Protein AF-A0AB34YFP9-F1 (afdb_monomer)

Radius of gyration: 22.51 Å; Cα contacts (8 Å, |Δi|>4): 34; chains: 1; bounding box: 44×33×62 Å

Sequence (89 aa):
MSISPRITNKVIEGLRVQLREAADATPGPQWMSQMDVIRELQDEISSLQAKGFPLKAITEILAKRGVQMTPAKLSTYLSRVRQEKSKTL

pLDDT: mean 81.22, std 14.09, range [39.09, 94.88]

Structure (mmCIF, N/CA/C/O backbone):
data_AF-A0AB34YFP9-F1
#
_entry.id   AF-A0AB34YFP9-F1
#
loop_
_atom_site.group_PDB
_atom_site.id
_atom_site.type_symbol
_atom_site.label_atom_id
_atom_site.label_alt_id
_atom_site.label_comp_id
_atom_site.label_asym_id
_atom_site.label_entity_id
_atom_site.label_seq_id
_atom_site.pdbx_PDB_ins_code
_atom_site.Cartn_x
_atom_site.Cartn_y
_atom_site.Cartn_z
_atom_site.occupancy
_atom_site.B_iso_or_equiv
_atom_site.auth_seq_id
_atom_site.auth_comp_id
_atom_site.auth_asym_id
_atom_site.auth_atom_id
_atom_site.pdbx_PDB_model_num
ATOM 1 N N . MET A 1 1 ? 21.702 26.302 -42.009 1.00 39.09 1 MET A N 1
ATOM 2 C CA . MET A 1 1 ? 21.173 25.408 -43.062 1.00 39.09 1 MET A CA 1
ATOM 3 C C . MET A 1 1 ? 20.658 24.149 -42.387 1.00 39.09 1 MET A C 1
ATOM 5 O O . MET A 1 1 ? 21.460 23.434 -41.803 1.00 39.09 1 MET A O 1
ATOM 9 N N . SER A 1 2 ? 19.346 23.913 -42.399 1.00 46.25 2 SER A N 1
ATOM 10 C CA . SER A 1 2 ? 18.750 22.701 -41.823 1.00 46.25 2 SER A CA 1
ATOM 11 C C . SER A 1 2 ? 18.672 21.631 -42.906 1.00 46.25 2 SER A C 1
ATOM 13 O O . SER A 1 2 ? 17.916 21.772 -43.863 1.00 46.25 2 SER A O 1
ATOM 15 N N . ILE A 1 3 ? 19.490 20.589 -42.788 1.00 50.56 3 ILE A N 1
ATOM 16 C CA . ILE A 1 3 ? 19.445 19.431 -43.680 1.00 50.56 3 ILE A CA 1
ATOM 17 C C . ILE A 1 3 ? 18.342 18.520 -43.143 1.00 50.56 3 ILE A C 1
ATOM 19 O O . ILE A 1 3 ? 18.554 17.788 -42.180 1.00 50.56 3 ILE A O 1
ATOM 23 N N . SER A 1 4 ? 17.144 18.595 -43.720 1.00 53.97 4 SER A N 1
ATOM 24 C CA . SER A 1 4 ? 16.093 17.622 -43.419 1.00 53.97 4 SER A CA 1
ATOM 25 C C . SER A 1 4 ? 16.526 16.256 -43.967 1.00 53.97 4 SER A C 1
ATOM 27 O O . SER A 1 4 ? 16.766 16.146 -45.175 1.00 53.97 4 SER A O 1
ATOM 29 N N . PRO A 1 5 ? 16.663 15.213 -43.130 1.00 61.69 5 PRO A N 1
ATOM 30 C CA . PRO A 1 5 ? 17.056 13.898 -43.613 1.00 61.69 5 PRO A CA 1
ATOM 31 C C . PRO A 1 5 ? 15.988 13.365 -44.575 1.00 61.69 5 PRO A C 1
ATOM 33 O O . PRO A 1 5 ? 14.796 13.364 -44.266 1.00 61.69 5 PRO A O 1
ATOM 36 N N . ARG A 1 6 ? 16.410 12.923 -45.767 1.00 67.50 6 ARG A N 1
ATOM 37 C CA . ARG A 1 6 ? 15.515 12.286 -46.741 1.00 67.50 6 ARG A CA 1
ATOM 38 C C . ARG A 1 6 ? 15.058 10.941 -46.182 1.00 67.50 6 ARG A C 1
ATOM 40 O O . ARG A 1 6 ? 15.839 9.994 -46.122 1.00 67.50 6 ARG A O 1
ATOM 47 N N . ILE A 1 7 ? 13.793 10.858 -45.787 1.00 72.50 7 ILE A N 1
ATOM 48 C CA . ILE A 1 7 ? 13.163 9.599 -45.391 1.00 72.50 7 ILE A CA 1
ATOM 49 C C . ILE A 1 7 ? 12.945 8.775 -46.664 1.00 72.50 7 ILE A C 1
ATOM 51 O O . ILE A 1 7 ? 12.287 9.223 -47.600 1.00 72.50 7 ILE A O 1
ATOM 55 N N . THR A 1 8 ? 13.545 7.588 -46.726 1.00 77.62 8 THR A N 1
ATOM 56 C CA . THR A 1 8 ? 13.417 6.688 -47.880 1.00 77.62 8 THR A CA 1
ATOM 57 C C . THR A 1 8 ? 12.231 5.743 -47.698 1.00 77.62 8 THR A C 1
ATOM 59 O O . THR A 1 8 ? 11.855 5.421 -46.572 1.00 77.62 8 THR A O 1
ATOM 62 N N . ASN A 1 9 ? 11.665 5.232 -48.795 1.00 77.62 9 ASN A N 1
ATOM 63 C CA . ASN A 1 9 ? 10.549 4.274 -48.737 1.00 77.62 9 ASN A CA 1
ATOM 64 C C . ASN A 1 9 ? 10.868 3.037 -47.882 1.00 77.62 9 ASN A C 1
ATOM 66 O O . ASN A 1 9 ? 10.001 2.534 -47.180 1.00 77.62 9 ASN A O 1
ATOM 70 N N . LYS A 1 10 ? 12.132 2.597 -47.859 1.00 74.81 10 LYS A N 1
ATOM 71 C CA . LYS A 1 10 ? 12.590 1.490 -47.008 1.00 74.81 10 LYS A CA 1
ATOM 72 C C . LYS A 1 10 ? 12.445 1.792 -45.509 1.00 74.81 10 LYS A C 1
ATOM 74 O O . LYS A 1 10 ? 12.140 0.891 -44.736 1.00 74.81 10 LYS A O 1
ATOM 79 N N . VAL A 1 11 ? 12.631 3.051 -45.104 1.00 76.31 11 VAL A N 1
ATOM 80 C CA . VAL A 1 11 ? 12.414 3.501 -43.717 1.00 76.31 11 VAL A CA 1
ATOM 81 C C . VAL A 1 11 ? 10.923 3.497 -43.383 1.00 76.31 11 VAL A C 1
ATOM 83 O O . VAL A 1 11 ? 10.543 3.044 -42.310 1.00 76.31 11 VAL A O 1
ATOM 86 N N . ILE A 1 12 ? 10.072 3.936 -44.314 1.00 83.12 12 ILE A N 1
ATOM 87 C CA . ILE A 1 12 ? 8.613 3.956 -44.123 1.00 83.12 12 ILE A CA 1
ATOM 88 C C . ILE A 1 12 ? 8.057 2.535 -43.978 1.00 83.12 12 ILE A C 1
ATOM 90 O O . ILE A 1 12 ? 7.267 2.279 -43.074 1.00 83.12 12 ILE A O 1
ATOM 94 N N . GLU A 1 13 ? 8.497 1.600 -44.819 1.00 79.94 13 GLU A N 1
ATOM 95 C CA . GLU A 1 13 ? 8.065 0.201 -44.741 1.00 79.94 13 GLU A CA 1
ATOM 96 C C . GLU A 1 13 ? 8.533 -0.468 -43.439 1.00 79.94 13 GLU A C 1
ATOM 98 O O . GLU A 1 13 ? 7.745 -1.146 -42.785 1.00 79.94 13 GLU A O 1
ATOM 103 N N . GLY A 1 14 ? 9.766 -0.199 -42.991 1.00 80.38 14 GLY A N 1
ATOM 104 C CA . GLY A 1 14 ? 10.247 -0.673 -41.689 1.00 80.38 14 GLY A CA 1
ATOM 105 C C . GLY A 1 14 ? 9.420 -0.138 -40.514 1.00 80.38 14 GLY A C 1
ATOM 106 O O . GLY A 1 14 ? 9.084 -0.890 -39.602 1.00 80.38 14 GLY A O 1
ATOM 107 N N . LEU A 1 15 ? 9.026 1.139 -40.562 1.00 80.31 15 LEU A N 1
ATOM 108 C CA . LEU A 1 15 ? 8.162 1.744 -39.545 1.00 80.31 15 LEU A CA 1
ATOM 109 C C . LEU A 1 15 ? 6.747 1.156 -39.560 1.00 80.31 15 LEU A C 1
ATOM 111 O O . LEU A 1 15 ? 6.168 0.940 -38.501 1.00 80.31 15 LEU A O 1
ATOM 115 N N . ARG A 1 16 ? 6.184 0.863 -40.737 1.00 81.31 16 ARG A N 1
ATOM 116 C CA . ARG A 1 16 ? 4.854 0.240 -40.854 1.00 81.31 16 ARG A CA 1
ATOM 117 C C . ARG A 1 16 ? 4.810 -1.154 -40.239 1.00 81.31 16 ARG A C 1
ATOM 119 O O . ARG A 1 16 ? 3.820 -1.480 -39.590 1.00 81.31 16 ARG A O 1
ATOM 126 N N . VAL A 1 17 ? 5.866 -1.945 -40.423 1.00 81.06 17 VAL A N 1
ATOM 127 C CA . VAL A 1 17 ? 5.989 -3.269 -39.799 1.00 81.06 17 VAL A CA 1
ATOM 128 C C . VAL A 1 17 ? 6.040 -3.126 -38.278 1.00 81.06 17 VAL A C 1
ATOM 130 O O . VAL A 1 17 ? 5.189 -3.695 -37.605 1.00 81.06 17 VAL A O 1
ATOM 133 N N . GLN A 1 18 ? 6.910 -2.258 -37.751 1.00 75.94 18 GLN A N 1
ATOM 134 C CA . GLN A 1 18 ? 7.020 -2.030 -36.303 1.00 75.94 18 GLN A CA 1
ATOM 135 C C . GLN A 1 18 ? 5.722 -1.504 -35.673 1.00 75.94 18 GLN A C 1
ATOM 137 O O . GLN A 1 18 ? 5.356 -1.908 -34.574 1.00 75.94 18 GLN A O 1
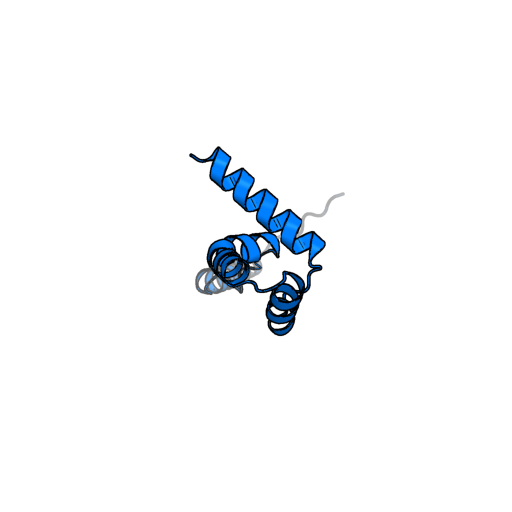ATOM 142 N N . LEU A 1 19 ? 5.004 -0.613 -36.363 1.00 78.06 19 LEU A N 1
ATOM 143 C CA . LEU A 1 19 ? 3.726 -0.082 -35.882 1.00 78.06 19 LEU A CA 1
ATOM 144 C C . LEU A 1 19 ? 2.615 -1.135 -35.902 1.00 78.06 19 LEU A C 1
ATOM 146 O O . LEU A 1 19 ? 1.779 -1.140 -35.005 1.00 78.06 19 LEU A O 1
ATOM 150 N N . ARG A 1 20 ? 2.603 -2.026 -36.899 1.00 74.19 20 ARG A N 1
ATOM 151 C CA . ARG A 1 20 ? 1.662 -3.149 -36.947 1.00 74.19 20 ARG A CA 1
ATOM 152 C C . ARG A 1 20 ? 1.959 -4.157 -35.835 1.00 74.19 20 ARG A C 1
ATOM 154 O O . ARG A 1 20 ? 1.045 -4.530 -35.116 1.00 74.19 20 ARG A O 1
ATOM 161 N N . GLU A 1 21 ? 3.226 -4.506 -35.630 1.00 71.50 21 GLU A N 1
ATOM 162 C CA . GLU A 1 21 ? 3.652 -5.377 -34.526 1.00 71.50 21 GLU A CA 1
ATOM 163 C C . GLU A 1 21 ? 3.302 -4.784 -33.152 1.00 71.50 21 GLU A C 1
ATOM 165 O O . GLU A 1 21 ? 2.853 -5.502 -32.263 1.00 71.50 21 GLU A O 1
ATOM 170 N N . ALA A 1 22 ? 3.440 -3.465 -32.983 1.00 63.91 22 ALA A N 1
ATOM 171 C CA . ALA A 1 22 ? 3.041 -2.770 -31.761 1.00 63.91 22 ALA A CA 1
ATOM 172 C C . ALA A 1 22 ? 1.515 -2.674 -31.578 1.00 63.91 22 ALA A C 1
ATOM 174 O O . ALA A 1 22 ? 1.053 -2.582 -30.444 1.00 63.91 22 ALA A O 1
ATOM 175 N N . ALA A 1 23 ? 0.740 -2.675 -32.667 1.00 63.62 23 ALA A N 1
ATOM 176 C CA . ALA A 1 23 ? -0.722 -2.643 -32.627 1.00 63.62 23 ALA A CA 1
ATOM 177 C C . ALA A 1 23 ? -1.339 -4.022 -32.333 1.00 63.62 23 ALA A C 1
ATOM 179 O O . ALA A 1 23 ? -2.383 -4.089 -31.689 1.00 63.62 23 ALA A O 1
ATOM 180 N N . ASP A 1 24 ? -0.693 -5.101 -32.784 1.00 62.44 24 ASP A N 1
ATOM 181 C CA . ASP A 1 24 ? -1.081 -6.487 -32.487 1.00 62.44 24 ASP A CA 1
ATOM 182 C C . ASP A 1 24 ? -0.572 -6.963 -31.111 1.00 62.44 24 ASP A C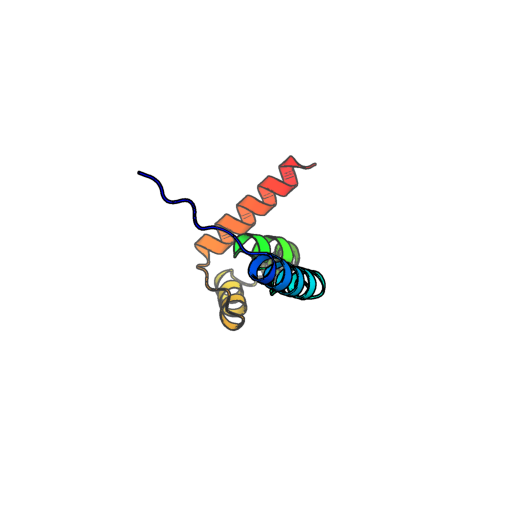 1
ATOM 184 O O . ASP A 1 24 ? -1.097 -7.920 -30.537 1.00 62.44 24 ASP A O 1
ATOM 188 N N . ALA A 1 25 ? 0.429 -6.288 -30.540 1.00 58.72 25 ALA A N 1
ATOM 189 C CA . ALA A 1 25 ? 0.818 -6.490 -29.155 1.00 58.72 25 ALA A CA 1
ATOM 190 C C . ALA A 1 25 ? -0.245 -5.882 -28.226 1.00 58.72 25 ALA A C 1
ATOM 192 O O . ALA A 1 25 ? -0.488 -4.675 -28.244 1.00 58.72 25 ALA A O 1
ATOM 193 N N . THR A 1 26 ? -0.850 -6.709 -27.364 1.00 55.12 26 THR A N 1
ATOM 194 C CA . THR A 1 26 ? -1.598 -6.230 -26.192 1.00 55.12 26 THR A CA 1
ATOM 195 C C . THR A 1 26 ? -0.778 -5.121 -25.535 1.00 55.12 26 THR A C 1
ATOM 197 O O . THR A 1 26 ? 0.416 -5.357 -25.308 1.00 55.12 26 THR A O 1
ATOM 200 N N . PRO A 1 27 ? -1.352 -3.931 -25.253 1.00 56.66 27 PRO A N 1
ATOM 201 C CA . PRO A 1 27 ? -0.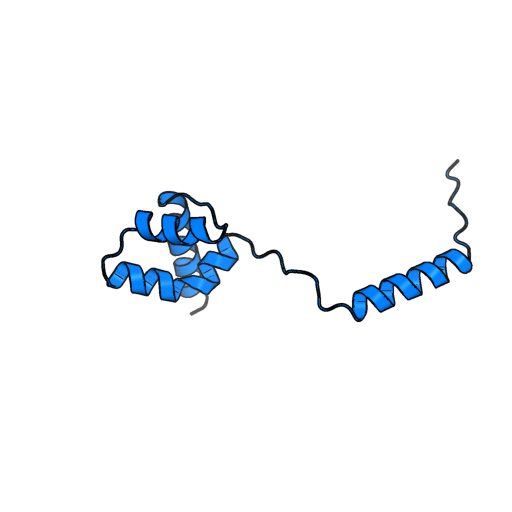598 -2.843 -24.651 1.00 56.66 27 PRO A CA 1
ATOM 202 C C . PRO A 1 27 ? 0.207 -3.404 -23.482 1.00 56.66 27 PRO A C 1
ATOM 204 O O . PRO A 1 27 ? -0.343 -4.109 -22.630 1.00 56.66 27 PRO A O 1
ATOM 207 N N . GLY A 1 28 ? 1.525 -3.168 -23.520 1.00 54.50 28 GLY A N 1
ATOM 208 C CA . GLY A 1 28 ? 2.459 -3.634 -22.499 1.00 54.50 28 GLY A CA 1
ATOM 209 C C . GLY A 1 28 ? 1.984 -3.245 -21.095 1.00 54.50 28 GLY A C 1
ATOM 210 O O . GLY A 1 28 ? 1.070 -2.427 -20.972 1.00 54.50 28 GLY A O 1
ATOM 211 N N . PRO A 1 29 ? 2.574 -3.823 -20.032 1.00 58.38 29 PRO A N 1
ATOM 212 C CA . PRO A 1 29 ? 2.058 -3.710 -18.669 1.00 58.38 29 PRO A CA 1
ATOM 213 C C . PRO A 1 29 ? 1.659 -2.267 -18.368 1.00 58.38 29 PRO A C 1
ATOM 215 O O . PRO A 1 29 ? 2.511 -1.378 -18.353 1.00 58.38 29 PRO A O 1
ATOM 218 N N . GLN A 1 30 ? 0.354 -2.034 -18.194 1.00 59.94 30 GLN A N 1
ATOM 219 C CA . GLN A 1 30 ? -0.153 -0.717 -17.843 1.00 59.94 30 GLN A CA 1
ATOM 220 C C . GLN A 1 30 ? 0.501 -0.348 -16.514 1.00 59.94 30 GLN A C 1
ATOM 222 O O . GLN A 1 30 ? 0.235 -0.974 -15.487 1.00 59.94 30 GLN A O 1
ATOM 227 N N . TRP A 1 31 ? 1.424 0.614 -16.536 1.00 67.94 31 TRP A N 1
ATOM 228 C CA . TRP A 1 31 ? 2.023 1.126 -15.314 1.00 67.94 31 TRP A CA 1
ATOM 229 C C . TRP A 1 31 ? 0.925 1.813 -14.505 1.00 67.94 31 TRP A C 1
ATOM 231 O O . TRP A 1 31 ? 0.580 2.962 -14.763 1.00 67.94 31 TRP A O 1
ATOM 241 N N . MET A 1 32 ? 0.360 1.099 -13.534 1.00 73.06 32 MET A N 1
ATOM 242 C CA . MET A 1 32 ? -0.558 1.691 -12.569 1.00 73.06 32 MET A CA 1
ATOM 243 C C . MET A 1 32 ? 0.242 2.540 -11.592 1.00 73.06 32 MET A C 1
ATOM 245 O O . MET A 1 32 ? 1.239 2.086 -11.017 1.00 73.06 32 MET A O 1
ATOM 249 N N . SER A 1 33 ? -0.191 3.782 -11.381 1.00 84.44 33 SER A N 1
ATOM 250 C CA . SER A 1 33 ? 0.396 4.594 -10.326 1.00 84.44 33 SER A CA 1
ATOM 251 C C . SER A 1 33 ? 0.033 4.008 -8.959 1.00 84.44 33 SER A C 1
ATOM 253 O O . SER A 1 33 ? -0.951 3.285 -8.800 1.00 84.44 33 SER A O 1
ATOM 255 N N . GLN A 1 34 ? 0.789 4.368 -7.920 1.00 85.06 34 GLN A N 1
ATOM 256 C CA . GLN A 1 34 ? 0.436 3.968 -6.554 1.00 85.06 34 GLN A CA 1
ATOM 257 C C . GLN A 1 34 ? -0.970 4.436 -6.157 1.00 85.06 34 GLN A C 1
ATOM 259 O O . GLN A 1 34 ? -1.616 3.779 -5.353 1.00 85.06 34 GLN A O 1
ATOM 264 N N . MET A 1 35 ? -1.442 5.558 -6.704 1.00 86.00 35 MET A N 1
ATOM 265 C CA . MET A 1 35 ? -2.779 6.070 -6.420 1.00 86.00 35 MET A CA 1
ATOM 266 C C . MET A 1 35 ? -3.859 5.236 -7.114 1.00 86.00 35 MET A C 1
ATOM 268 O O . MET A 1 35 ? -4.879 4.965 -6.489 1.00 86.00 35 MET A O 1
ATOM 272 N N . ASP A 1 36 ? -3.603 4.759 -8.336 1.00 86.94 36 ASP A N 1
ATOM 273 C CA . ASP A 1 36 ? -4.510 3.851 -9.051 1.00 86.94 36 ASP A CA 1
ATOM 274 C C . ASP A 1 36 ? -4.614 2.508 -8.331 1.00 86.94 36 ASP A C 1
ATOM 276 O O . ASP A 1 36 ? -5.710 2.011 -8.109 1.00 86.94 36 ASP A O 1
ATOM 280 N N . VAL A 1 37 ? -3.490 1.969 -7.850 1.00 89.31 37 VAL A N 1
ATOM 281 C CA . VAL A 1 37 ? -3.489 0.746 -7.033 1.00 89.31 37 VAL A CA 1
ATOM 282 C C . VA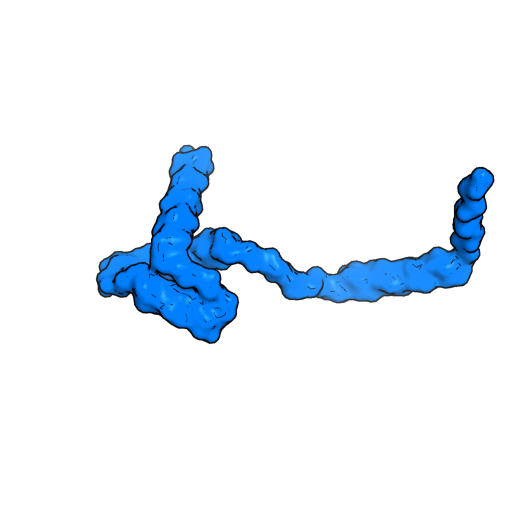L A 1 37 ? -4.328 0.918 -5.762 1.00 89.31 37 VAL A C 1
ATOM 284 O O . VAL A 1 37 ? -5.089 0.025 -5.403 1.00 89.31 37 VAL A O 1
ATOM 287 N N . ILE A 1 38 ? -4.215 2.056 -5.065 1.00 91.50 38 ILE A N 1
ATOM 288 C CA . ILE A 1 38 ? -5.034 2.313 -3.868 1.00 91.50 38 ILE A CA 1
ATOM 289 C C . ILE A 1 38 ? -6.505 2.546 -4.218 1.00 91.50 38 ILE A C 1
ATOM 291 O O . ILE A 1 38 ? -7.366 2.185 -3.419 1.00 91.50 38 ILE A O 1
ATOM 295 N N . ARG A 1 39 ? -6.800 3.127 -5.383 1.00 89.88 39 ARG A N 1
ATOM 296 C CA . ARG A 1 39 ? -8.171 3.302 -5.865 1.00 89.88 39 ARG A CA 1
ATOM 297 C C . ARG A 1 39 ? -8.835 1.954 -6.141 1.00 89.88 39 ARG A C 1
ATOM 299 O O . ARG A 1 39 ? -9.938 1.742 -5.652 1.00 89.88 39 ARG A O 1
ATOM 306 N N . GLU A 1 40 ? -8.146 1.051 -6.834 1.00 90.75 40 GLU A N 1
ATOM 307 C CA . GLU A 1 40 ? -8.646 -0.303 -7.108 1.00 90.75 40 GLU A CA 1
ATOM 308 C C . GLU A 1 40 ? -8.833 -1.119 -5.826 1.00 90.75 40 GLU A C 1
ATOM 310 O O . GLU A 1 40 ? -9.821 -1.825 -5.686 1.00 90.75 40 GLU A O 1
ATOM 315 N N . LEU A 1 41 ? -7.907 -0.996 -4.868 1.00 92.50 41 LEU A N 1
ATOM 316 C CA . LEU A 1 41 ? -7.908 -1.795 -3.636 1.00 92.50 41 LEU A CA 1
ATOM 317 C C . LEU A 1 41 ? -8.639 -1.129 -2.457 1.00 92.50 41 LEU A C 1
ATOM 319 O O . LEU A 1 41 ? -8.497 -1.559 -1.306 1.00 92.50 41 LEU A O 1
ATOM 323 N N . GLN A 1 42 ? -9.353 -0.023 -2.686 1.00 92.75 42 GLN A N 1
ATOM 324 C CA . GLN A 1 42 ? -9.929 0.781 -1.605 1.00 92.75 42 GLN A CA 1
ATOM 325 C C . GLN A 1 42 ? -10.892 -0.034 -0.733 1.00 92.75 42 GLN A C 1
ATOM 327 O O . GLN A 1 42 ? -10.904 0.137 0.495 1.00 92.75 42 GLN A O 1
ATOM 332 N N . ASP A 1 43 ? -11.728 -0.862 -1.354 1.00 91.69 43 ASP A N 1
ATOM 333 C CA . ASP A 1 43 ? -12.784 -1.592 -0.661 1.00 91.69 43 ASP A CA 1
ATOM 334 C C . ASP A 1 43 ? -12.188 -2.727 0.187 1.00 91.69 43 ASP A C 1
ATOM 336 O O . ASP A 1 43 ? -12.560 -2.882 1.356 1.00 91.69 43 ASP A O 1
ATOM 340 N N . GLU A 1 44 ? -11.168 -3.435 -0.312 1.00 93.69 44 GLU A N 1
ATOM 341 C CA . GLU A 1 44 ? -10.412 -4.425 0.461 1.00 93.69 44 GLU A CA 1
ATOM 342 C C . GLU A 1 44 ? -9.671 -3.774 1.629 1.00 93.69 44 GLU A C 1
ATOM 344 O O . GLU A 1 44 ? -9.736 -4.266 2.759 1.00 93.69 44 GLU A O 1
ATOM 349 N N . ILE A 1 45 ? -8.996 -2.644 1.385 1.00 92.94 45 ILE A N 1
ATOM 350 C CA . ILE A 1 45 ? -8.286 -1.898 2.430 1.00 92.94 45 ILE A CA 1
ATOM 351 C C . ILE A 1 45 ? -9.273 -1.435 3.507 1.00 92.94 45 ILE A C 1
ATOM 353 O O . ILE A 1 45 ? -9.006 -1.603 4.698 1.00 92.94 45 ILE A O 1
ATOM 357 N N . SER A 1 46 ? -10.439 -0.918 3.113 1.00 89.94 46 SER A N 1
ATOM 358 C CA . SER A 1 46 ? -11.483 -0.483 4.048 1.00 89.94 46 SER A CA 1
ATOM 359 C C . SER A 1 46 ? -12.067 -1.658 4.840 1.00 89.94 46 SER A C 1
ATOM 361 O O . SER A 1 46 ? -12.291 -1.527 6.043 1.00 89.94 46 SER A O 1
ATOM 363 N N . SER A 1 47 ? -12.243 -2.827 4.213 1.00 93.81 47 SER A N 1
ATOM 364 C CA . SER A 1 47 ? -12.669 -4.057 4.894 1.00 93.81 47 SER A CA 1
ATOM 365 C C . SER A 1 47 ? -11.641 -4.526 5.928 1.00 93.81 47 SER A C 1
ATOM 367 O O . SER A 1 47 ? -12.005 -4.895 7.046 1.00 93.81 47 SER A O 1
ATOM 369 N N . LEU A 1 48 ? -10.347 -4.468 5.601 1.00 93.69 48 LEU A N 1
ATOM 370 C CA . LEU A 1 48 ? -9.272 -4.791 6.543 1.00 93.69 48 LEU A CA 1
ATOM 371 C C . LEU A 1 48 ? -9.246 -3.810 7.720 1.00 93.69 48 LEU A C 1
ATOM 373 O O . LEU A 1 48 ? -9.156 -4.240 8.870 1.00 93.69 48 LEU A O 1
ATOM 377 N N . GLN A 1 49 ? -9.401 -2.509 7.465 1.00 92.81 49 GLN A N 1
ATOM 378 C CA . GLN A 1 49 ? -9.503 -1.515 8.536 1.00 92.81 49 GLN A CA 1
ATOM 379 C C . GLN A 1 49 ? -10.717 -1.761 9.443 1.00 92.81 49 GLN A C 1
ATOM 381 O O . GLN A 1 49 ? -10.581 -1.689 10.662 1.00 92.81 49 GLN A O 1
ATOM 386 N N . ALA A 1 50 ? -11.879 -2.109 8.878 1.00 92.06 50 ALA A N 1
ATOM 387 C CA . ALA A 1 50 ? -13.083 -2.437 9.649 1.00 92.06 50 ALA A CA 1
ATOM 388 C C . ALA A 1 50 ? -12.905 -3.687 10.531 1.00 92.06 50 ALA A C 1
ATOM 390 O O . ALA A 1 50 ? -13.494 -3.782 11.603 1.00 92.06 50 ALA A O 1
ATOM 391 N N . LYS A 1 51 ? -12.041 -4.620 10.114 1.00 93.81 51 LYS A N 1
ATOM 392 C CA . LYS A 1 51 ? -11.629 -5.796 10.898 1.00 93.81 51 LYS A CA 1
ATOM 393 C C . LYS A 1 51 ? -10.560 -5.483 11.957 1.00 93.81 51 LYS A C 1
ATOM 395 O O . LYS A 1 51 ? -10.091 -6.397 12.627 1.00 93.81 51 LYS A O 1
ATOM 400 N N . GLY A 1 52 ? -10.155 -4.220 12.104 1.00 93.94 52 GLY A N 1
ATOM 401 C CA . GLY A 1 52 ? -9.165 -3.780 13.088 1.00 93.94 52 GLY A CA 1
ATOM 402 C C . GLY A 1 52 ? -7.709 -3.895 12.630 1.00 93.94 52 GLY A C 1
ATOM 403 O O . GLY A 1 52 ? -6.805 -3.746 13.451 1.00 93.94 52 GLY A O 1
ATOM 404 N N . PHE A 1 53 ? -7.442 -4.137 11.340 1.00 93.94 53 PHE A N 1
ATOM 405 C CA . PHE A 1 53 ? -6.064 -4.169 10.849 1.00 93.94 53 PHE A CA 1
ATOM 406 C C . PHE A 1 53 ? -5.465 -2.755 10.824 1.00 93.94 53 PHE A C 1
ATOM 408 O O . PHE A 1 53 ? -6.031 -1.851 10.199 1.00 93.94 53 PHE A O 1
ATOM 415 N N . PRO A 1 54 ? -4.292 -2.538 11.448 1.00 94.25 54 PRO A N 1
ATOM 416 C CA . PRO A 1 54 ? -3.637 -1.241 11.416 1.00 94.25 54 PRO A CA 1
ATOM 417 C C . PRO A 1 54 ? -3.083 -0.952 10.017 1.00 94.25 54 PRO A C 1
ATOM 419 O O . PRO A 1 54 ? -2.594 -1.846 9.325 1.00 94.25 54 PRO A O 1
ATOM 422 N N . LEU A 1 55 ? -3.050 0.329 9.635 1.00 92.50 55 LEU A N 1
ATOM 423 C CA . LEU A 1 55 ? -2.492 0.775 8.350 1.00 92.50 55 LEU A CA 1
ATOM 424 C C . LEU A 1 55 ? -1.057 0.280 8.117 1.00 92.50 55 LEU A C 1
ATOM 426 O O . LEU A 1 55 ? -0.697 -0.015 6.983 1.00 92.50 55 LEU A O 1
ATOM 430 N N . LYS A 1 56 ? -0.258 0.138 9.183 1.00 93.75 56 LYS A N 1
ATOM 431 C CA . LYS A 1 56 ? 1.095 -0.428 9.113 1.00 93.75 56 LYS A CA 1
ATOM 432 C C . LYS A 1 56 ? 1.094 -1.847 8.531 1.00 93.75 56 LYS A C 1
ATOM 434 O O . LYS A 1 56 ? 1.821 -2.101 7.575 1.00 93.75 56 LYS A O 1
ATOM 439 N N . ALA A 1 57 ? 0.228 -2.726 9.036 1.00 94.88 57 ALA A N 1
ATOM 440 C CA . ALA A 1 57 ? 0.115 -4.095 8.537 1.00 94.88 57 ALA A CA 1
ATOM 441 C C . ALA A 1 57 ? -0.336 -4.120 7.067 1.00 94.88 57 ALA A C 1
ATOM 443 O O . ALA A 1 57 ? 0.176 -4.896 6.265 1.00 94.88 57 ALA A O 1
ATOM 444 N N . ILE A 1 58 ? -1.245 -3.218 6.687 1.00 94.06 58 ILE A N 1
ATOM 445 C CA . ILE A 1 58 ? -1.709 -3.083 5.300 1.00 94.06 58 ILE A CA 1
ATOM 446 C C . ILE A 1 58 ? -0.556 -2.639 4.386 1.00 94.06 58 ILE A C 1
ATOM 448 O O . ILE A 1 58 ? -0.344 -3.235 3.332 1.00 94.06 58 ILE A O 1
ATOM 45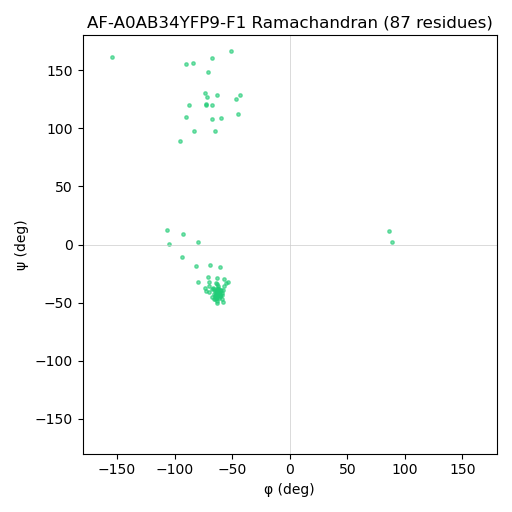2 N N . THR A 1 59 ? 0.256 -1.660 4.800 1.00 94.31 59 THR A N 1
ATOM 453 C CA . THR A 1 59 ? 1.440 -1.246 4.026 1.00 94.31 59 THR A CA 1
ATOM 454 C C . THR A 1 59 ? 2.498 -2.341 3.910 1.00 94.31 59 THR A C 1
ATOM 456 O O . THR A 1 59 ? 3.136 -2.451 2.868 1.00 94.31 59 THR A O 1
ATOM 459 N N . GLU A 1 60 ? 2.660 -3.191 4.927 1.00 94.44 60 GLU A N 1
ATOM 460 C CA . GLU A 1 60 ? 3.567 -4.344 4.862 1.00 94.44 60 GLU A CA 1
ATOM 461 C C . GLU A 1 60 ? 3.082 -5.391 3.848 1.00 94.44 60 GLU A C 1
ATOM 463 O O . GLU A 1 60 ? 3.890 -5.965 3.118 1.00 94.44 60 GLU A O 1
ATOM 468 N N . ILE A 1 61 ? 1.766 -5.612 3.746 1.00 93.31 61 ILE A N 1
ATOM 469 C CA . ILE A 1 61 ? 1.170 -6.492 2.728 1.00 93.31 61 ILE A CA 1
ATOM 470 C C . ILE A 1 61 ? 1.407 -5.930 1.320 1.00 93.31 61 ILE A C 1
ATOM 472 O O . ILE A 1 61 ? 1.842 -6.667 0.434 1.00 93.31 61 ILE A O 1
ATOM 476 N N . LEU A 1 62 ? 1.175 -4.630 1.120 1.00 91.50 62 LEU A N 1
ATOM 477 C CA . LEU A 1 62 ? 1.417 -3.947 -0.156 1.00 91.50 62 LEU A CA 1
ATOM 478 C C . LEU A 1 62 ? 2.902 -4.008 -0.561 1.00 91.50 62 LEU A C 1
ATOM 480 O O . LEU A 1 62 ? 3.227 -4.319 -1.710 1.00 91.50 62 LEU A O 1
ATOM 484 N N . ALA A 1 63 ? 3.813 -3.813 0.396 1.00 91.75 63 ALA A N 1
ATOM 485 C CA . ALA A 1 63 ? 5.253 -3.856 0.159 1.00 91.75 63 ALA A CA 1
ATOM 486 C C . ALA A 1 63 ? 5.735 -5.235 -0.326 1.00 91.75 63 ALA A C 1
ATOM 488 O O . ALA A 1 63 ? 6.587 -5.296 -1.213 1.00 91.75 63 ALA A O 1
ATOM 489 N N . LYS A 1 64 ? 5.147 -6.339 0.167 1.00 90.94 64 LYS A N 1
ATOM 490 C CA . LYS A 1 64 ? 5.446 -7.710 -0.306 1.00 90.94 64 LYS A CA 1
ATOM 491 C C . LYS A 1 64 ? 5.131 -7.927 -1.790 1.00 90.94 64 LYS A C 1
ATOM 493 O O . LYS A 1 64 ? 5.634 -8.875 -2.384 1.00 90.94 64 LYS A O 1
ATOM 498 N N . ARG A 1 65 ? 4.294 -7.076 -2.387 1.00 87.00 65 ARG A N 1
ATOM 499 C CA . ARG A 1 65 ? 3.912 -7.113 -3.807 1.00 87.00 65 ARG A CA 1
ATOM 500 C C . ARG A 1 65 ? 4.566 -5.997 -4.630 1.00 87.00 65 ARG A C 1
ATOM 502 O O . ARG A 1 65 ? 4.169 -5.771 -5.765 1.00 87.00 65 ARG A O 1
ATOM 509 N N . GLY A 1 66 ? 5.566 -5.309 -4.073 1.00 85.06 66 GLY A N 1
ATOM 510 C CA . GLY A 1 66 ? 6.308 -4.244 -4.755 1.00 85.06 66 GLY A CA 1
ATOM 511 C C . GLY A 1 66 ? 5.699 -2.846 -4.609 1.00 85.06 66 GLY A C 1
ATOM 512 O O . GLY A 1 66 ? 6.256 -1.880 -5.126 1.00 85.06 66 GLY A O 1
ATOM 513 N N . VAL A 1 67 ? 4.598 -2.696 -3.868 1.00 88.19 67 VAL A N 1
ATOM 514 C CA . VAL A 1 67 ? 3.943 -1.400 -3.656 1.00 88.19 67 VAL A CA 1
ATOM 515 C C . VAL A 1 67 ? 4.437 -0.791 -2.345 1.00 88.19 67 VAL A C 1
ATOM 517 O O . VAL A 1 67 ? 3.872 -1.007 -1.275 1.00 88.19 67 VAL A O 1
ATOM 520 N N . GLN A 1 68 ? 5.527 -0.027 -2.420 1.00 89.94 68 GLN A N 1
ATOM 521 C CA . GLN A 1 68 ? 6.129 0.595 -1.239 1.00 89.94 68 GLN A CA 1
ATOM 522 C C . GLN A 1 68 ? 5.522 1.963 -0.918 1.00 89.94 68 GLN A C 1
ATOM 524 O O . GLN A 1 68 ? 5.606 2.903 -1.710 1.00 89.94 68 GLN A O 1
ATOM 529 N N . MET A 1 69 ? 4.947 2.103 0.276 1.00 92.25 69 MET A N 1
ATOM 530 C CA . MET A 1 69 ? 4.461 3.383 0.789 1.00 92.25 69 MET A CA 1
ATOM 531 C C . MET A 1 69 ? 4.430 3.418 2.316 1.00 92.25 69 MET A C 1
ATOM 533 O O . MET A 1 69 ? 4.436 2.382 2.976 1.00 92.25 69 MET A O 1
ATOM 537 N N . THR A 1 70 ? 4.372 4.625 2.881 1.00 93.50 70 THR A N 1
ATOM 538 C CA . THR A 1 70 ? 4.228 4.820 4.328 1.00 93.50 70 THR A CA 1
ATOM 539 C C . THR A 1 70 ? 2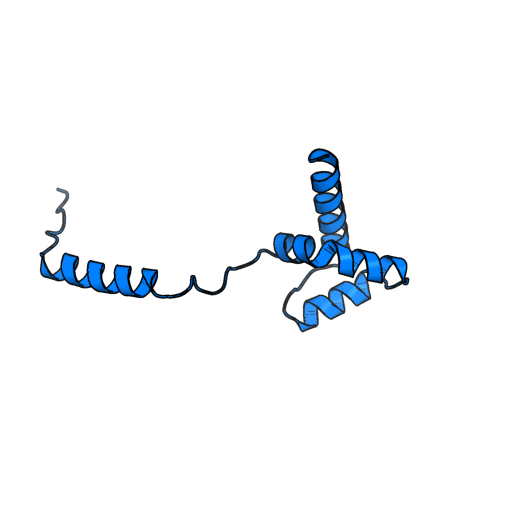.756 4.751 4.750 1.00 93.50 70 THR A C 1
ATOM 541 O O . THR A 1 70 ? 1.875 5.077 3.948 1.00 93.50 70 THR A O 1
ATOM 544 N N . PRO A 1 71 ? 2.454 4.417 6.020 1.00 93.62 71 PRO A N 1
ATOM 545 C CA . PRO A 1 71 ? 1.082 4.448 6.535 1.00 93.62 71 PRO A CA 1
ATOM 546 C C . PRO A 1 71 ? 0.422 5.828 6.402 1.00 93.62 71 PRO A C 1
ATOM 548 O O . PRO A 1 71 ? -0.765 5.924 6.094 1.00 93.62 71 PRO A O 1
ATOM 551 N N . ALA A 1 72 ? 1.201 6.903 6.575 1.00 92.94 72 ALA A N 1
ATOM 552 C CA . ALA A 1 72 ? 0.734 8.272 6.369 1.00 92.94 72 ALA A CA 1
ATOM 553 C C . ALA A 1 72 ? 0.326 8.516 4.907 1.00 92.94 72 ALA A C 1
ATOM 555 O O . ALA A 1 72 ? -0.760 9.032 4.651 1.00 92.94 72 ALA A O 1
ATOM 556 N N . LYS A 1 73 ? 1.152 8.073 3.946 1.00 92.31 73 LYS A N 1
ATOM 557 C CA . LYS A 1 73 ? 0.865 8.186 2.508 1.00 92.31 73 LYS A CA 1
ATOM 558 C C . LYS A 1 73 ? -0.380 7.386 2.117 1.00 92.31 73 LYS A C 1
ATOM 560 O O . LYS A 1 73 ? -1.227 7.910 1.398 1.00 92.31 73 LYS A O 1
ATOM 565 N N . LEU A 1 74 ? -0.528 6.170 2.648 1.00 92.88 74 LEU A N 1
ATOM 566 C CA . LEU A 1 74 ? -1.724 5.345 2.462 1.00 92.88 74 LEU A CA 1
ATOM 567 C C . LEU A 1 74 ? -2.983 6.057 2.984 1.00 92.88 74 LEU A C 1
ATOM 569 O O . LEU A 1 74 ? -3.977 6.140 2.271 1.00 92.88 74 LEU A O 1
ATOM 573 N N . SER A 1 75 ? -2.926 6.635 4.187 1.00 92.62 75 SER A N 1
ATOM 574 C CA . SER A 1 75 ? -4.041 7.400 4.766 1.00 92.62 75 SER A CA 1
ATOM 575 C C . SER A 1 75 ? -4.434 8.611 3.909 1.00 92.62 75 SER A C 1
ATOM 577 O O . SER A 1 75 ? -5.617 8.832 3.633 1.00 92.62 75 SER A O 1
ATOM 579 N N . THR A 1 76 ? -3.447 9.374 3.424 1.00 93.81 76 THR A N 1
ATOM 580 C CA . THR A 1 76 ? -3.685 10.496 2.505 1.00 93.81 76 THR A CA 1
ATOM 581 C C . THR A 1 76 ? -4.350 10.034 1.211 1.00 93.81 76 THR A C 1
ATOM 583 O O . THR A 1 76 ? -5.293 10.676 0.754 1.00 93.81 76 THR A O 1
ATOM 586 N N . TYR A 1 77 ? -3.893 8.927 0.623 1.00 92.38 77 TYR A N 1
ATOM 587 C CA . TYR A 1 77 ? -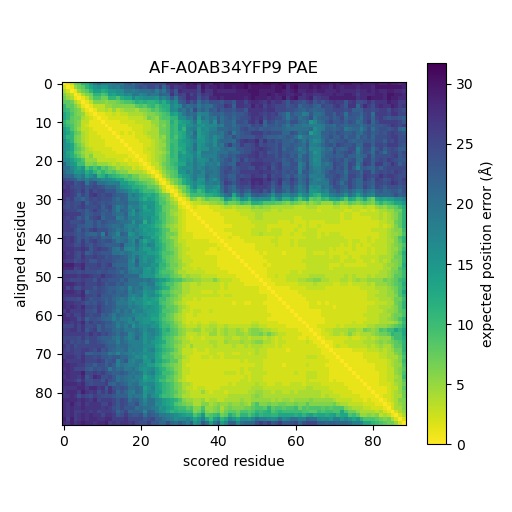4.483 8.390 -0.603 1.00 92.38 77 TYR A CA 1
ATOM 588 C C . TYR A 1 77 ? -5.914 7.913 -0.378 1.00 92.38 77 TYR A C 1
ATOM 590 O O . TYR A 1 77 ? -6.799 8.349 -1.103 1.00 92.38 77 TYR A O 1
ATOM 598 N N . LEU A 1 78 ? -6.182 7.146 0.680 1.00 91.69 78 LEU A N 1
ATOM 599 C CA . LEU A 1 78 ? -7.546 6.728 1.024 1.00 91.69 78 LEU A CA 1
ATOM 600 C C . LEU A 1 78 ? -8.482 7.923 1.240 1.00 91.69 78 LEU A C 1
ATOM 602 O O . LEU A 1 78 ? -9.630 7.897 0.803 1.00 91.69 78 LEU A O 1
ATOM 606 N N . SER A 1 79 ? -7.992 8.989 1.878 1.00 91.19 79 SER A N 1
ATOM 607 C CA . SER A 1 79 ? -8.767 10.217 2.083 1.00 91.19 79 SER A CA 1
ATOM 608 C C . SER A 1 79 ? -9.104 10.901 0.757 1.00 91.19 79 SER A C 1
ATOM 610 O O . SER A 1 79 ? -10.249 11.295 0.550 1.00 91.19 79 SER A O 1
ATOM 612 N N . ARG A 1 80 ? -8.135 10.993 -0.164 1.00 90.19 80 ARG A N 1
ATOM 613 C CA . ARG A 1 80 ? -8.347 11.558 -1.506 1.00 90.19 80 ARG A CA 1
ATOM 614 C C . ARG A 1 80 ? -9.350 10.744 -2.312 1.00 90.19 80 ARG A C 1
ATOM 616 O O . ARG A 1 80 ? -10.308 11.323 -2.809 1.00 90.19 80 ARG A O 1
ATOM 623 N N . VAL A 1 81 ? -9.192 9.421 -2.368 1.00 88.62 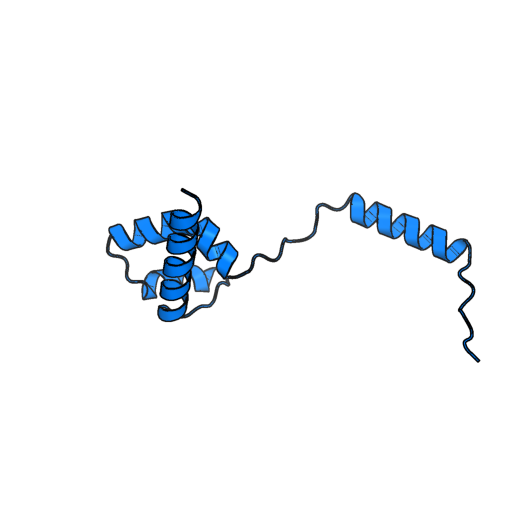81 VAL A N 1
ATOM 624 C CA . VAL A 1 81 ? -10.109 8.568 -3.140 1.00 88.62 81 VAL A CA 1
ATOM 625 C C . VAL A 1 81 ? -11.538 8.650 -2.577 1.00 88.62 81 VAL A C 1
ATOM 627 O O . VAL A 1 81 ? -12.501 8.743 -3.337 1.00 88.62 81 VAL A O 1
ATOM 630 N N . ARG A 1 82 ? -11.706 8.730 -1.247 1.00 86.94 82 ARG A N 1
ATOM 631 C CA . ARG A 1 82 ? -13.022 8.982 -0.627 1.00 86.94 82 ARG A CA 1
ATOM 632 C C . ARG A 1 82 ? -13.615 10.332 -1.034 1.00 86.94 82 ARG A C 1
ATOM 634 O O . ARG A 1 82 ? -14.785 10.381 -1.398 1.00 86.94 82 ARG A O 1
ATOM 641 N N . GLN A 1 83 ? -12.8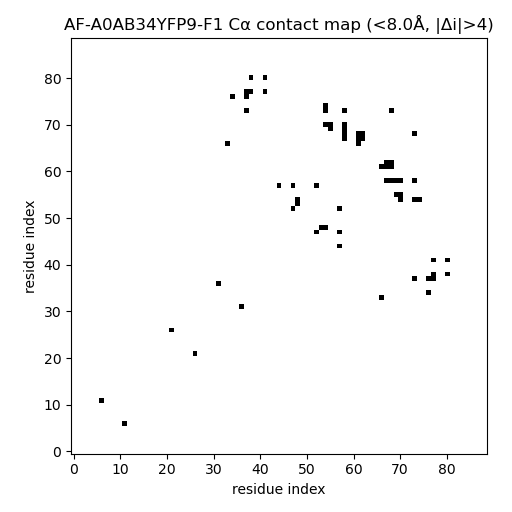23 11.406 -0.999 1.00 86.69 83 GLN A N 1
ATOM 642 C CA . GLN A 1 83 ? -13.271 12.742 -1.410 1.00 86.69 83 GLN A CA 1
ATOM 643 C C . GLN A 1 83 ? -13.672 12.793 -2.889 1.00 86.69 83 GLN A C 1
ATOM 645 O O . GLN A 1 83 ? -14.654 13.447 -3.229 1.00 86.69 83 GLN A O 1
ATOM 650 N N . GLU A 1 84 ? -12.952 12.086 -3.762 1.00 83.94 84 GLU A N 1
ATOM 651 C CA . GLU A 1 84 ? -13.302 11.959 -5.181 1.00 83.94 84 GLU A CA 1
ATOM 652 C C . GLU A 1 84 ? -14.637 11.222 -5.371 1.00 83.94 84 GLU A C 1
ATOM 654 O O . GLU A 1 84 ? -15.492 11.677 -6.135 1.00 83.94 84 GLU A O 1
ATOM 659 N N . LYS A 1 85 ? -14.868 10.138 -4.617 1.00 76.12 85 LYS A N 1
ATOM 660 C CA . LYS A 1 85 ? -16.128 9.377 -4.654 1.00 76.12 85 LYS A CA 1
ATOM 661 C C . LYS A 1 85 ? -17.317 10.226 -4.189 1.00 76.12 85 LYS A C 1
ATOM 663 O O . LYS A 1 85 ? -18.367 10.195 -4.818 1.00 76.12 85 LYS A O 1
ATOM 668 N N . SER A 1 86 ? -17.133 11.044 -3.151 1.00 74.12 86 SER A N 1
ATOM 669 C CA . SER A 1 86 ? -18.156 11.974 -2.644 1.00 74.12 86 SER A CA 1
ATOM 670 C C . SER A 1 86 ? -18.476 13.142 -3.580 1.00 74.12 86 SER A C 1
ATOM 672 O O . SER A 1 86 ? -19.499 13.786 -3.393 1.00 74.12 86 SER A O 1
ATOM 674 N N . LYS A 1 87 ? -17.609 13.449 -4.550 1.00 70.06 87 LYS A N 1
ATOM 675 C CA . LYS A 1 87 ? -17.803 14.546 -5.513 1.00 70.06 87 LYS A CA 1
ATOM 676 C C . LYS A 1 87 ? -18.473 14.091 -6.816 1.00 70.06 87 LYS A C 1
ATOM 678 O O . LYS A 1 87 ? -18.822 14.926 -7.641 1.00 70.06 87 LYS A O 1
ATOM 683 N N . THR A 1 88 ? -18.592 12.777 -7.003 1.00 59.09 88 THR A N 1
ATOM 684 C CA . THR A 1 88 ? -19.153 12.134 -8.204 1.00 59.09 88 THR A CA 1
ATOM 685 C C . THR A 1 88 ? -20.572 11.586 -7.954 1.00 59.09 88 THR A C 1
ATOM 687 O O . THR A 1 88 ? -21.175 11.012 -8.855 1.00 59.09 88 THR A O 1
ATOM 690 N N . LEU A 1 89 ? -21.099 11.767 -6.737 1.00 48.62 89 LEU A N 1
ATOM 691 C CA . LEU A 1 89 ? -22.469 11.460 -6.305 1.00 48.62 89 LEU A CA 1
ATOM 692 C C . LEU A 1 89 ? -23.254 12.763 -6.133 1.00 48.62 89 LEU A C 1
ATOM 694 O O . LEU A 1 89 ? -24.465 12.746 -6.434 1.00 48.62 89 LEU A O 1
#

Solvent-accessible surface area (backbone atoms only — not comparable to full-atom values): 5433 Å² total; per-residue (Å²): 136,86,81,75,80,82,82,48,71,71,56,53,53,54,50,52,52,53,51,49,56,57,66,73,40,74,81,66,86,79,83,69,49,75,65,53,53,48,58,75,42,41,66,62,52,50,52,40,43,75,73,67,49,53,56,61,61,54,32,53,56,37,37,78,73,74,49,79,60,51,46,69,56,51,51,52,48,55,51,49,51,51,54,54,56,66,71,76,111

Secondary structure (DSSP, 8-state):
--------HHHHHHHHHHHHHHHHS--------HHHHHHHTHHHHHHHHHTT--HHHHHHHHHTTT----HHHHHHHHHHHHHHHHH--

Mean predicted aligned error: 12.26 Å

Foldseek 3Di:
DDDDDDDDVVNVVVVVVVVVVCVPDDPPDDPQDLLNVCLVCVVVVVVCVVVVNQLVVVQVVCVVVVNHDDSVVSVVSSVVSVVVVVVVD